Protein AF-A0AAV5JNL2-F1 (afdb_monomer)

Foldseek 3Di:
DDDDDWDWDFDDDPPDDSVPTDIDTPVVCCVVPVVVVDD

Sequence (39 aa):
MWRRTIRFVKVLWNNHSVKEATWELESKMRQEHPHLFQD

Nearest PDB structures (foldseek):
  3mts-assembly2_B  TM=5.965E-01  e=3.818E+00  Homo sapiens
  2k28-assembly1_A  TM=7.716E-01  e=8.793E+00  Homo sapiens
  6asz-assembly1_A  TM=6.253E-01  e=9.426E+00  Drosophila melanogaster

Mean predicted aligned error: 4.58 Å

Structure (mmCIF, N/CA/C/O backbone):
data_AF-A0AAV5JNL2-F1
#
_entry.id   AF-A0AAV5JNL2-F1
#
loop_
_atom_site.group_PDB
_atom_site.id
_atom_site.type_symbol
_atom_site.label_atom_id
_atom_site.label_alt_id
_atom_site.label_comp_id
_atom_site.label_asym_id
_atom_site.label_entity_id
_atom_site.label_seq_id
_atom_site.pdbx_PDB_ins_code
_atom_site.Cartn_x
_atom_site.Cartn_y
_atom_site.Cartn_z
_atom_site.occupancy
_atom_site.B_iso_or_equiv
_atom_site.auth_seq_id
_atom_site.auth_comp_id
_atom_site.auth_asym_id
_atom_site.auth_atom_id
_atom_site.pdbx_PDB_model_num
ATOM 1 N N . MET A 1 1 ? -7.976 -22.799 17.843 1.00 56.69 1 MET A N 1
ATOM 2 C CA . MET A 1 1 ? -6.860 -22.167 17.104 1.00 56.69 1 MET A CA 1
ATOM 3 C C . MET A 1 1 ? -7.444 -21.062 16.235 1.00 56.69 1 MET A C 1
ATOM 5 O O . MET A 1 1 ? -8.198 -21.373 15.323 1.00 56.69 1 MET A O 1
ATOM 9 N N . TRP A 1 2 ? -7.219 -19.790 16.567 1.00 69.38 2 TRP A N 1
ATOM 10 C CA . TRP A 1 2 ? -7.789 -18.675 15.800 1.00 69.38 2 TRP A CA 1
ATOM 11 C C . TRP A 1 2 ? -7.022 -18.486 14.4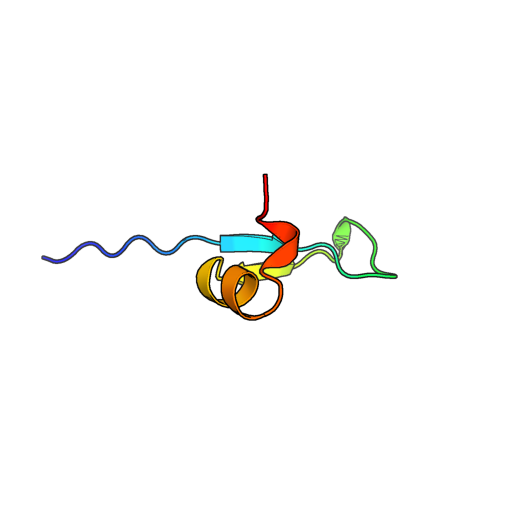89 1.00 69.38 2 TRP A C 1
ATOM 13 O O . TRP A 1 2 ? -5.798 -18.383 14.498 1.00 69.38 2 TRP A O 1
ATOM 23 N N . ARG A 1 3 ? -7.741 -18.437 13.365 1.00 83.06 3 ARG A N 1
ATOM 24 C CA . ARG A 1 3 ? -7.187 -18.040 12.067 1.00 83.06 3 ARG A CA 1
ATOM 25 C C . ARG A 1 3 ? -7.537 -16.577 11.842 1.00 83.06 3 ARG A C 1
ATOM 27 O 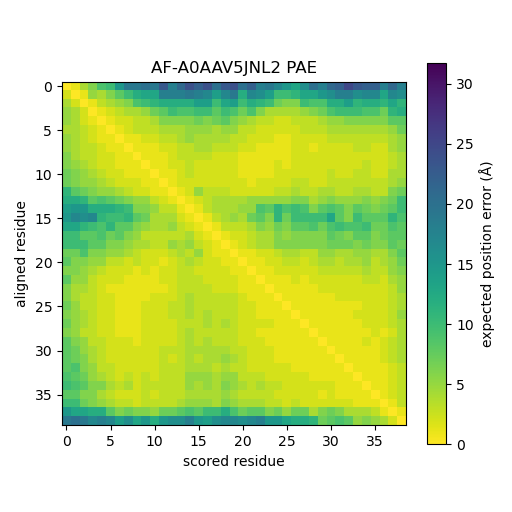O . ARG A 1 3 ? -8.714 -16.233 11.812 1.00 83.06 3 ARG A O 1
ATOM 34 N N . ARG A 1 4 ? -6.525 -15.722 11.696 1.00 85.31 4 ARG A N 1
ATOM 35 C CA . ARG A 1 4 ? -6.711 -14.319 11.317 1.00 85.31 4 ARG A CA 1
ATOM 36 C C . ARG A 1 4 ? -6.286 -14.141 9.868 1.00 85.31 4 ARG A C 1
ATOM 38 O O . ARG A 1 4 ? -5.134 -14.396 9.532 1.00 85.31 4 ARG A O 1
ATOM 45 N N . THR A 1 5 ? -7.213 -13.691 9.034 1.00 88.75 5 THR A N 1
ATOM 46 C CA . THR A 1 5 ? -6.930 -13.327 7.644 1.00 88.75 5 THR A CA 1
ATOM 47 C C . THR A 1 5 ? -6.513 -11.864 7.602 1.00 88.75 5 THR A C 1
ATOM 49 O O . THR A 1 5 ? -7.245 -11.004 8.086 1.00 88.75 5 THR A O 1
ATOM 52 N N . ILE A 1 6 ? -5.341 -11.582 7.038 1.00 91.31 6 ILE A N 1
ATOM 53 C CA . ILE A 1 6 ? -4.835 -10.220 6.847 1.00 91.31 6 ILE A CA 1
ATOM 54 C C . ILE A 1 6 ? -4.868 -9.930 5.349 1.00 91.31 6 ILE A C 1
ATOM 56 O O . ILE A 1 6 ? -4.320 -10.702 4.565 1.00 91.31 6 ILE A O 1
ATOM 60 N N . ARG A 1 7 ? -5.543 -8.845 4.960 1.00 94.19 7 ARG A N 1
ATOM 61 C CA . ARG A 1 7 ? -5.653 -8.419 3.562 1.00 94.19 7 ARG A CA 1
ATOM 62 C C . ARG A 1 7 ? -4.636 -7.329 3.249 1.00 94.19 7 ARG A C 1
ATOM 64 O O . ARG A 1 7 ? -4.412 -6.430 4.062 1.00 94.19 7 ARG A O 1
ATOM 71 N N . PHE A 1 8 ? -4.067 -7.414 2.055 1.00 95.94 8 PHE A N 1
ATOM 72 C CA . PHE A 1 8 ? -3.125 -6.445 1.513 1.00 95.94 8 PHE A CA 1
ATOM 73 C C . PHE A 1 8 ? -3.628 -5.931 0.171 1.00 95.94 8 PHE A C 1
ATOM 75 O O . PHE A 1 8 ? -4.287 -6.657 -0.574 1.00 95.94 8 PHE A O 1
ATOM 82 N N . VAL A 1 9 ? -3.266 -4.694 -0.140 1.00 94.62 9 VAL A N 1
ATOM 83 C CA . VAL A 1 9 ? -3.514 -4.042 -1.423 1.00 94.62 9 VAL A CA 1
ATOM 84 C C . VAL A 1 9 ? -2.185 -3.633 -2.040 1.00 94.62 9 VAL A C 1
ATOM 86 O O . VAL A 1 9 ? -1.246 -3.267 -1.331 1.00 94.62 9 VAL A O 1
ATOM 89 N N . LYS A 1 10 ? -2.092 -3.722 -3.366 1.00 94.56 10 LYS A N 1
ATOM 90 C CA . LYS A 1 10 ? -0.928 -3.239 -4.104 1.00 94.56 10 LYS A CA 1
ATOM 91 C C . LYS A 1 10 ? -1.146 -1.770 -4.442 1.00 94.56 10 LYS A C 1
ATOM 93 O O . LYS A 1 10 ? -2.114 -1.445 -5.125 1.00 94.56 10 LYS A O 1
ATOM 98 N N . VAL A 1 11 ? -0.262 -0.902 -3.966 1.00 93.25 11 VAL A N 1
ATOM 99 C CA . VAL A 1 11 ? -0.395 0.551 -4.089 1.00 93.25 11 VAL A CA 1
ATOM 100 C C . VAL A 1 11 ? 0.658 1.077 -5.050 1.00 93.25 1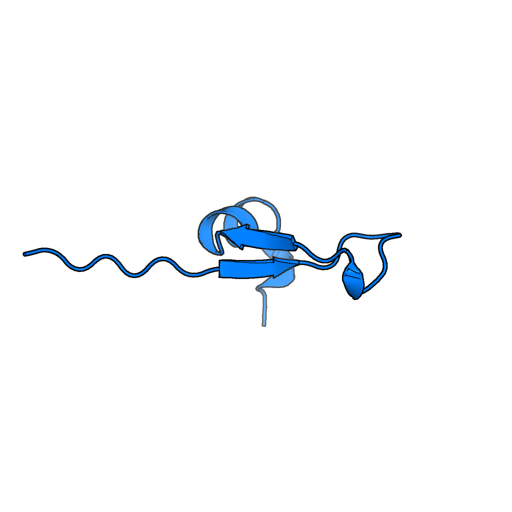1 VAL A C 1
ATOM 102 O O . VAL A 1 11 ? 1.857 0.869 -4.858 1.00 93.25 11 VAL A O 1
ATOM 105 N N . LEU A 1 12 ? 0.192 1.751 -6.101 1.00 94.00 12 LEU A N 1
ATOM 106 C CA . LEU A 1 12 ? 1.035 2.549 -6.978 1.00 94.00 12 LEU A CA 1
ATOM 107 C C . LEU A 1 12 ? 1.021 3.989 -6.476 1.00 94.00 12 LEU A C 1
ATOM 109 O O . LEU A 1 12 ? -0.026 4.631 -6.445 1.00 94.00 12 LEU A O 1
ATOM 113 N N . TRP A 1 13 ? 2.188 4.483 -6.091 1.00 89.00 13 TRP A N 1
ATOM 114 C CA . TRP A 1 13 ? 2.352 5.850 -5.623 1.00 89.00 13 TRP A CA 1
ATOM 115 C C . TRP A 1 13 ? 2.525 6.810 -6.798 1.00 89.00 13 TRP A C 1
ATOM 117 O O . TRP A 1 13 ? 3.044 6.441 -7.854 1.00 89.00 13 TRP A O 1
ATOM 127 N N . ASN A 1 14 ? 2.104 8.061 -6.614 1.00 87.31 14 ASN A N 1
ATOM 128 C CA . ASN A 1 14 ? 2.317 9.094 -7.623 1.00 87.31 14 ASN A CA 1
ATOM 129 C C . ASN A 1 14 ? 3.814 9.256 -7.921 1.00 87.31 14 ASN A C 1
ATOM 131 O O . ASN A 1 14 ? 4.641 9.210 -7.014 1.00 87.31 14 ASN A O 1
ATOM 135 N N . ASN A 1 15 ? 4.143 9.469 -9.197 1.00 83.06 15 ASN A N 1
ATOM 136 C CA . ASN A 1 15 ? 5.509 9.569 -9.731 1.00 83.06 15 ASN A CA 1
ATOM 137 C C . ASN A 1 15 ? 6.348 8.280 -9.675 1.00 83.06 15 ASN A C 1
ATOM 139 O O . ASN A 1 15 ? 7.521 8.321 -10.037 1.00 83.06 15 ASN A O 1
ATOM 143 N N . HIS A 1 16 ? 5.773 7.147 -9.262 1.00 85.25 16 HIS A N 1
ATOM 144 C CA . HIS A 1 16 ? 6.449 5.851 -9.280 1.00 85.25 16 HIS A CA 1
ATOM 145 C C . HIS A 1 16 ? 5.981 5.014 -10.475 1.00 85.25 16 HIS A C 1
ATOM 147 O O . HIS A 1 16 ? 4.843 5.108 -10.939 1.00 85.25 16 HIS A O 1
ATOM 153 N N . SER A 1 17 ? 6.867 4.165 -10.983 1.00 86.81 17 SER A N 1
ATOM 154 C CA . SER A 1 17 ? 6.540 3.171 -11.999 1.00 86.81 17 SER A CA 1
ATOM 155 C C . SER A 1 17 ? 5.790 1.983 -11.386 1.00 86.81 17 SER A C 1
ATOM 157 O O . SER A 1 17 ? 5.917 1.674 -10.203 1.00 86.81 17 SER A O 1
ATOM 159 N N . VAL A 1 18 ? 5.050 1.228 -12.204 1.00 84.62 18 VAL A N 1
ATOM 160 C CA . VAL A 1 18 ? 4.331 0.011 -11.758 1.00 84.62 18 VAL A CA 1
ATOM 161 C C . VAL A 1 18 ? 5.262 -1.015 -11.089 1.00 84.62 18 VAL A C 1
ATOM 163 O O . VAL A 1 18 ? 4.825 -1.806 -10.249 1.00 84.62 18 VAL A O 1
ATOM 166 N N . LYS A 1 19 ? 6.554 -0.999 -11.442 1.00 88.44 19 LYS A N 1
ATOM 167 C CA . LYS A 1 19 ? 7.586 -1.865 -10.854 1.00 88.44 19 LYS A CA 1
ATOM 168 C C . LYS A 1 19 ? 7.917 -1.500 -9.403 1.00 88.44 19 LYS A C 1
ATOM 170 O O . LYS A 1 19 ? 8.364 -2.368 -8.666 1.00 88.44 19 LYS A O 1
ATOM 175 N N . GLU A 1 20 ? 7.667 -0.260 -9.000 1.00 90.88 20 GLU A N 1
ATOM 176 C CA . GLU A 1 20 ? 7.967 0.290 -7.670 1.00 90.88 20 GLU A CA 1
ATOM 177 C C . GLU A 1 20 ? 6.746 0.288 -6.738 1.00 90.88 20 GLU A C 1
ATOM 179 O O . GLU A 1 20 ? 6.808 0.799 -5.621 1.00 90.88 20 GLU A O 1
ATOM 184 N N . ALA A 1 21 ? 5.621 -0.277 -7.182 1.00 93.56 21 ALA A N 1
ATOM 185 C CA . ALA A 1 21 ? 4.427 -0.410 -6.361 1.00 93.56 21 ALA A CA 1
ATOM 186 C C . ALA A 1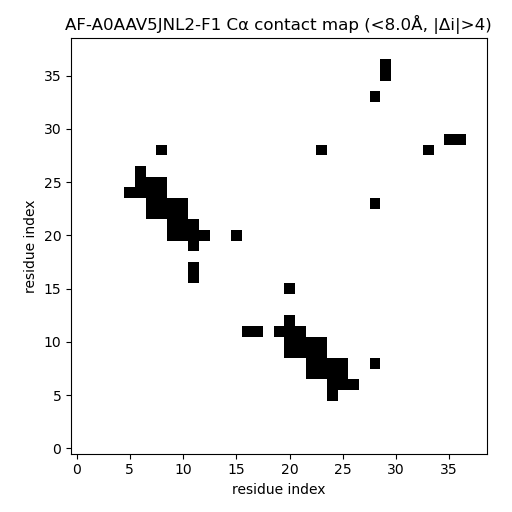 21 ? 4.677 -1.320 -5.144 1.00 93.56 21 ALA A C 1
ATOM 188 O O . ALA A 1 21 ? 5.260 -2.402 -5.271 1.00 93.56 21 ALA A O 1
ATOM 189 N N . THR A 1 22 ? 4.180 -0.908 -3.976 1.00 95.06 22 THR A N 1
ATOM 190 C CA . THR A 1 22 ? 4.362 -1.618 -2.701 1.00 95.06 22 THR A CA 1
ATOM 191 C C . THR A 1 22 ? 3.097 -2.366 -2.282 1.00 95.06 22 THR A C 1
ATOM 193 O O . THR A 1 22 ? 2.005 -2.110 -2.791 1.00 95.06 22 THR A O 1
ATOM 196 N N . TRP A 1 23 ? 3.238 -3.329 -1.369 1.00 96.12 23 TRP A N 1
ATOM 197 C CA . TRP A 1 23 ? 2.108 -4.008 -0.731 1.00 96.12 23 TRP A CA 1
ATOM 198 C C . TRP A 1 23 ? 1.845 -3.387 0.635 1.00 96.12 23 TRP A C 1
ATOM 200 O O . TRP A 1 23 ? 2.723 -3.385 1.493 1.00 96.12 23 TRP A O 1
ATOM 210 N N . GLU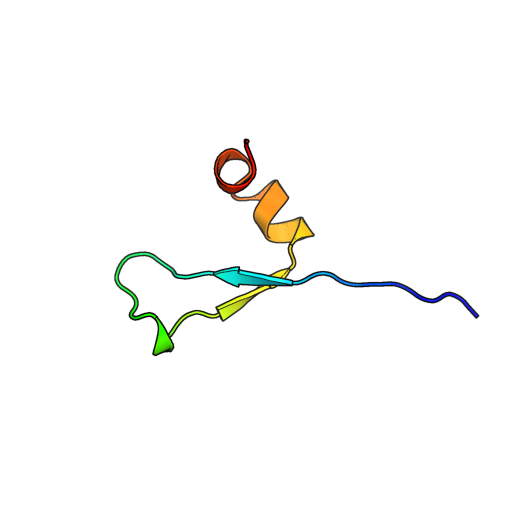 A 1 24 ? 0.630 -2.900 0.847 1.00 96.50 24 GLU A N 1
ATOM 211 C CA . GLU A 1 24 ? 0.227 -2.215 2.074 1.00 96.50 24 GLU A CA 1
ATOM 212 C C . GLU A 1 24 ? -1.004 -2.885 2.678 1.00 96.50 24 GLU A C 1
ATOM 214 O O . GLU A 1 24 ? -1.782 -3.548 1.989 1.00 96.50 24 GLU A O 1
ATOM 219 N N . LEU A 1 25 ? -1.184 -2.738 3.989 1.00 96.75 25 LEU A N 1
ATOM 220 C CA . LEU A 1 25 ? -2.345 -3.297 4.673 1.00 96.75 25 LEU A CA 1
ATOM 221 C C . LEU A 1 25 ? -3.623 -2.616 4.184 1.00 96.75 25 LEU A C 1
ATOM 223 O O . LEU A 1 25 ? -3.734 -1.390 4.219 1.00 96.75 25 LEU A O 1
ATOM 227 N N . GLU A 1 26 ? -4.624 -3.413 3.814 1.00 95.62 26 GLU A N 1
ATOM 228 C CA . GLU A 1 26 ? -5.910 -2.882 3.349 1.00 95.62 26 GLU A CA 1
ATOM 229 C C . GLU A 1 26 ? -6.568 -2.008 4.427 1.00 95.62 26 GLU A C 1
ATOM 231 O O . GLU A 1 26 ? -7.100 -0.944 4.127 1.00 95.62 26 GLU A O 1
ATOM 236 N N . SER A 1 27 ? -6.479 -2.413 5.699 1.00 95.06 27 SER A N 1
ATOM 237 C CA . SER A 1 27 ? -7.042 -1.649 6.818 1.00 95.06 27 SER A CA 1
ATOM 238 C C . SER A 1 27 ? -6.408 -0.267 6.968 1.00 95.06 27 SER A C 1
ATOM 240 O O . SER A 1 27 ? -7.114 0.696 7.248 1.00 95.06 27 SER A O 1
ATOM 242 N N . LYS A 1 28 ? -5.090 -0.168 6.756 1.00 95.44 28 LYS A N 1
ATOM 243 C CA . LYS A 1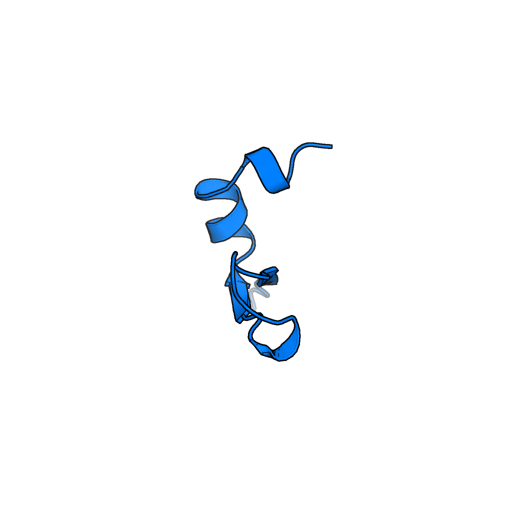 28 ? -4.355 1.100 6.791 1.00 95.44 28 LYS A CA 1
ATOM 244 C C . LYS A 1 28 ? -4.782 1.985 5.621 1.00 95.44 28 LYS A C 1
ATOM 246 O O . LYS A 1 28 ? -5.167 3.129 5.825 1.00 95.44 28 LYS A O 1
ATOM 251 N N . MET A 1 29 ? -4.820 1.420 4.415 1.00 95.44 29 MET A N 1
ATOM 252 C CA . MET A 1 29 ? -5.199 2.159 3.209 1.00 95.44 29 MET A CA 1
ATOM 253 C C . MET A 1 29 ? -6.644 2.660 3.241 1.00 95.44 29 MET A C 1
ATOM 255 O O . MET A 1 29 ? -6.905 3.779 2.816 1.00 95.44 29 MET A O 1
ATOM 259 N N . ARG A 1 30 ? -7.580 1.893 3.810 1.00 94.62 30 ARG A N 1
ATOM 260 C CA . ARG A 1 30 ? -8.963 2.354 4.014 1.00 94.62 30 ARG A CA 1
ATOM 261 C C . ARG A 1 30 ? -9.074 3.497 5.024 1.00 94.62 30 ARG A C 1
ATOM 263 O O . ARG A 1 30 ? -9.989 4.302 4.904 1.00 94.62 30 ARG A O 1
ATOM 270 N N . GLN A 1 31 ? -8.180 3.563 6.012 1.00 95.62 31 GLN A N 1
ATOM 271 C CA . GLN A 1 31 ? -8.158 4.643 6.999 1.00 95.62 31 GLN A CA 1
ATOM 272 C C . GLN A 1 31 ? -7.519 5.918 6.435 1.00 95.62 31 GLN A C 1
ATOM 274 O O . GLN A 1 31 ? -8.067 7.001 6.615 1.00 95.62 31 GLN A O 1
ATOM 279 N N . GLU A 1 32 ? -6.374 5.791 5.762 1.00 94.94 32 GLU A N 1
ATOM 280 C CA . GLU A 1 32 ? -5.600 6.926 5.240 1.00 94.94 32 GLU A CA 1
ATOM 281 C C . GLU A 1 32 ? -6.172 7.467 3.918 1.00 94.94 32 GLU A C 1
ATOM 283 O O . GLU A 1 32 ? -6.202 8.677 3.695 1.00 94.94 32 GLU A O 1
ATOM 288 N N . HIS A 1 33 ? -6.681 6.585 3.053 1.00 93.75 33 HIS A N 1
ATOM 289 C CA . HIS A 1 33 ? -7.195 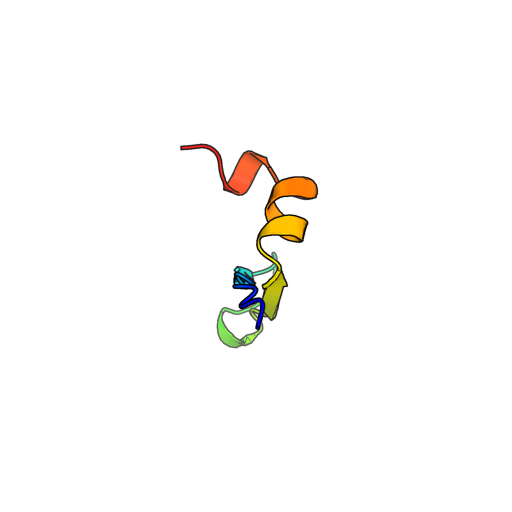6.918 1.722 1.00 93.75 33 HIS A CA 1
ATOM 290 C C . HIS A 1 33 ? -8.610 6.358 1.487 1.00 93.75 33 HIS A C 1
ATOM 292 O O . HIS A 1 33 ? -8.834 5.624 0.521 1.00 93.75 33 HIS A O 1
ATOM 298 N N . PRO A 1 34 ? -9.607 6.714 2.321 1.0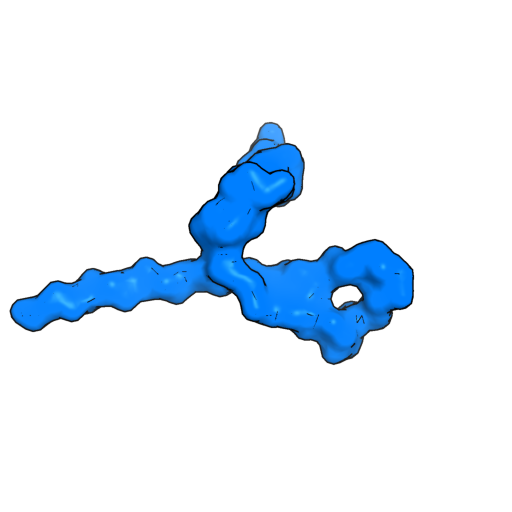0 94.00 34 PRO A N 1
ATOM 299 C CA . PRO A 1 34 ? -10.956 6.149 2.233 1.00 94.00 34 PRO A CA 1
ATOM 300 C C . PRO A 1 34 ? -11.630 6.390 0.875 1.00 94.00 34 PRO A C 1
ATOM 302 O O . PRO A 1 34 ? -12.448 5.582 0.448 1.00 94.00 34 PRO A O 1
ATOM 305 N N . HIS A 1 35 ? -11.265 7.469 0.176 1.00 92.88 35 HIS A N 1
ATOM 306 C CA . HIS A 1 35 ? -11.790 7.823 -1.145 1.00 9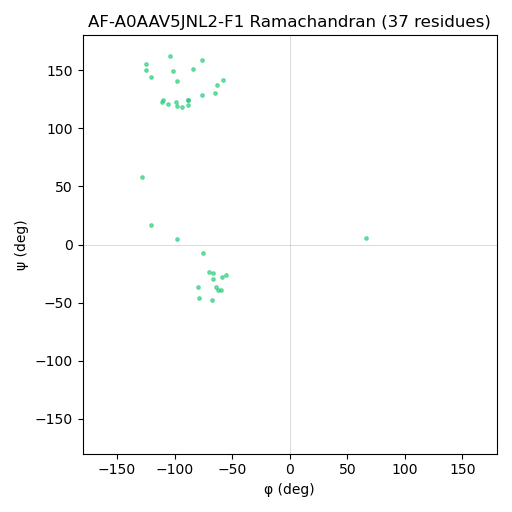2.88 35 HIS A CA 1
ATOM 307 C C . HIS A 1 35 ? -11.390 6.841 -2.258 1.00 92.88 35 HIS A C 1
ATOM 309 O O . HIS A 1 35 ? -12.112 6.730 -3.239 1.00 92.88 35 HIS A O 1
ATOM 315 N N . LEU A 1 36 ? -10.285 6.098 -2.110 1.00 90.12 36 LEU A N 1
ATOM 316 C CA . LEU A 1 36 ? -9.861 5.083 -3.088 1.00 90.12 36 LEU A CA 1
ATOM 317 C C . LEU A 1 36 ? -10.697 3.796 -3.022 1.00 90.12 36 LEU A C 1
ATOM 319 O O . LEU A 1 36 ? -10.517 2.899 -3.839 1.00 90.12 36 LEU A O 1
ATOM 323 N N . PHE A 1 37 ? -11.575 3.691 -2.026 1.00 89.81 37 PHE A N 1
ATOM 324 C CA . PHE A 1 37 ? -12.416 2.526 -1.768 1.00 89.81 37 PHE A CA 1
ATOM 325 C C . PHE A 1 37 ? -13.912 2.871 -1.808 1.00 89.81 37 PHE A C 1
ATOM 327 O O . PHE A 1 37 ? -14.714 2.111 -1.267 1.00 89.81 37 PHE A O 1
ATOM 334 N N . GLN A 1 38 ? -14.273 4.024 -2.379 1.00 82.62 38 GLN A N 1
ATOM 335 C CA . GLN A 1 38 ? -15.662 4.405 -2.637 1.00 82.62 38 GLN A CA 1
ATOM 336 C C . GLN A 1 38 ? -16.057 3.856 -4.017 1.00 82.62 38 GLN A C 1
ATOM 338 O O . GLN A 1 38 ? -15.338 4.111 -4.983 1.00 82.62 38 GLN A O 1
ATOM 343 N N . ASP A 1 39 ? -17.133 3.064 -4.071 1.00 68.94 39 ASP A N 1
ATOM 344 C CA . ASP A 1 39 ? -17.741 2.549 -5.312 1.00 68.94 39 ASP A CA 1
ATOM 345 C C . ASP A 1 39 ? -18.479 3.650 -6.093 1.00 68.94 39 ASP A C 1
ATOM 347 O O . ASP A 1 39 ? -19.180 4.469 -5.446 1.00 68.94 39 ASP A O 1
#

Radius of gyration: 12.45 Å; Cα contacts (8 Å, |Δi|>4): 32; chains: 1; bounding box: 26×32×29 Å

pLDDT: mean 89.57, std 8.38, range [56.69, 96.75]

Organism: NCBI:txid152421

Secondary structure (DSSP, 8-state):
-------EEEEPPTT--GGG-EEEEHHHHHHH-GGGG--

Solvent-accessible surface area (backbone atoms only — not comparable to full-atom values): 2713 Å² total; per-residue (Å²): 135,90,84,83,87,82,61,70,41,81,46,73,54,90,98,53,55,83,88,70,42,45,81,41,50,39,71,57,46,50,70,79,43,48,76,84,73,62,132